Protein AF-A0A6F9CAK5-F1 (afdb_monomer)

Secondary structure (DSSP, 8-state):
-EEEEE--BTTB-S-EEEEE-TTS-EEEE-TTSHHHHHHHHHHH--

Foldseek 3Di:
DDWDWDDADPVGNDIWIWDQDPVRDIDIDDCVDPVNVVVVVVVPPD

Structure (mmCIF, N/CA/C/O backbone)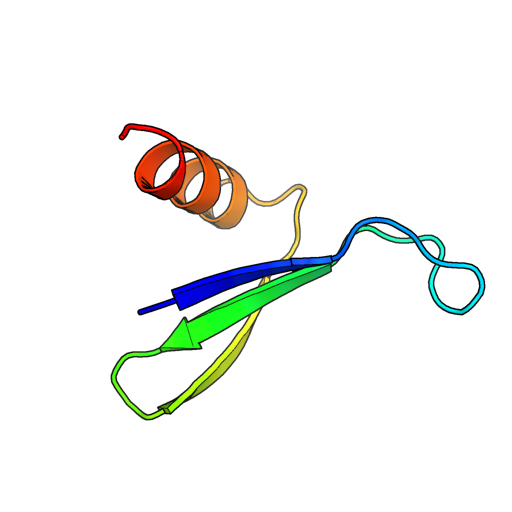:
data_AF-A0A6F9CAK5-F1
#
_entry.id   AF-A0A6F9CAK5-F1
#
loop_
_atom_site.group_PDB
_atom_site.id
_atom_site.type_symbol
_atom_site.label_atom_id
_atom_site.label_alt_id
_atom_site.label_comp_id
_atom_site.label_asym_id
_atom_site.label_entity_id
_atom_site.label_seq_id
_atom_site.pdbx_PDB_ins_code
_atom_site.Cartn_x
_atom_site.Cartn_y
_atom_site.Cartn_z
_atom_site.occupancy
_atom_site.B_iso_or_equiv
_atom_site.auth_seq_id
_atom_site.auth_comp_id
_atom_site.auth_asym_id
_atom_site.auth_atom_id
_atom_site.pdbx_PDB_model_num
ATOM 1 N N . MET A 1 1 ? -9.971 -0.798 8.712 1.00 71.44 1 MET A N 1
ATOM 2 C CA . MET A 1 1 ? -9.380 -0.499 7.394 1.00 71.44 1 MET A CA 1
ATOM 3 C C . MET A 1 1 ? -7.887 -0.470 7.606 1.00 71.44 1 MET A C 1
ATOM 5 O O . MET A 1 1 ? -7.443 0.278 8.467 1.00 71.44 1 MET A O 1
ATOM 9 N N . LYS A 1 2 ? -7.149 -1.328 6.908 1.00 83.88 2 LYS A N 1
ATOM 10 C CA . LYS A 1 2 ? -5.698 -1.477 7.058 1.00 83.88 2 LYS A CA 1
ATOM 11 C C . LYS A 1 2 ? -5.040 -1.044 5.757 1.00 83.88 2 LYS A C 1
ATOM 13 O O . LYS A 1 2 ? -5.534 -1.414 4.699 1.00 83.88 2 LYS A O 1
ATOM 18 N N . LEU A 1 3 ? -3.985 -0.243 5.833 1.00 85.75 3 LEU A N 1
ATOM 19 C CA . LEU A 1 3 ? -3.181 0.124 4.671 1.00 85.75 3 LEU A CA 1
ATOM 20 C C . LEU A 1 3 ? -1.869 -0.647 4.742 1.00 85.75 3 LEU A C 1
ATOM 22 O O . LEU A 1 3 ? -1.213 -0.649 5.780 1.00 85.75 3 LEU A O 1
ATOM 26 N N . THR A 1 4 ? -1.520 -1.309 3.647 1.00 87.06 4 THR A N 1
ATOM 27 C CA . THR A 1 4 ? -0.273 -2.052 3.508 1.00 87.06 4 THR A CA 1
ATOM 28 C C . THR A 1 4 ? 0.488 -1.469 2.332 1.00 87.06 4 THR A C 1
ATOM 30 O O . THR A 1 4 ? -0.023 -1.427 1.213 1.00 87.06 4 THR A O 1
ATOM 33 N N . HIS A 1 5 ? 1.688 -0.972 2.606 1.00 87.06 5 HIS A N 1
ATOM 34 C CA . HIS A 1 5 ? 2.587 -0.419 1.601 1.00 87.06 5 HIS A CA 1
ATOM 35 C C . HIS A 1 5 ? 3.602 -1.484 1.195 1.00 87.06 5 HIS A C 1
ATOM 37 O O . HIS A 1 5 ? 4.225 -2.125 2.043 1.00 87.06 5 HIS A O 1
ATOM 43 N N . TYR A 1 6 ? 3.726 -1.684 -0.109 1.00 87.19 6 TYR A N 1
ATOM 44 C CA . TYR A 1 6 ? 4.649 -2.611 -0.734 1.00 87.19 6 TYR A CA 1
ATOM 45 C C . TYR A 1 6 ? 5.630 -1.788 -1.574 1.00 87.19 6 TYR A C 1
ATOM 47 O O . TYR A 1 6 ? 5.258 -1.297 -2.642 1.00 87.19 6 TYR A O 1
ATOM 55 N N . PRO A 1 7 ? 6.875 -1.600 -1.108 1.00 85.31 7 PRO A N 1
ATOM 56 C CA . PRO A 1 7 ? 7.891 -0.935 -1.912 1.00 85.31 7 PRO A CA 1
ATOM 57 C C . PRO A 1 7 ? 8.248 -1.790 -3.141 1.00 85.31 7 PRO A C 1
ATOM 59 O O . PRO A 1 7 ? 7.968 -2.994 -3.131 1.00 85.31 7 PRO A O 1
ATOM 62 N N . PRO A 1 8 ? 8.905 -1.205 -4.161 1.00 88.94 8 PRO A N 1
ATOM 63 C CA . PRO A 1 8 ? 9.396 -1.938 -5.324 1.00 88.94 8 PRO A CA 1
ATOM 64 C C . PRO A 1 8 ? 10.219 -3.172 -4.928 1.00 88.94 8 PRO A C 1
ATOM 66 O O . PRO A 1 8 ? 11.087 -3.107 -4.056 1.00 88.94 8 PRO A O 1
ATOM 69 N N . ARG A 1 9 ? 9.954 -4.305 -5.578 1.00 87.38 9 ARG A N 1
ATOM 70 C CA . ARG A 1 9 ? 10.630 -5.595 -5.372 1.00 87.38 9 ARG A CA 1
ATOM 71 C C . ARG A 1 9 ? 11.197 -6.112 -6.687 1.00 87.38 9 ARG A C 1
ATOM 73 O O . ARG A 1 9 ? 10.791 -5.682 -7.761 1.00 87.38 9 ARG A O 1
ATOM 80 N N . SER A 1 10 ? 12.046 -7.132 -6.612 1.00 89.12 10 SER A N 1
ATOM 81 C 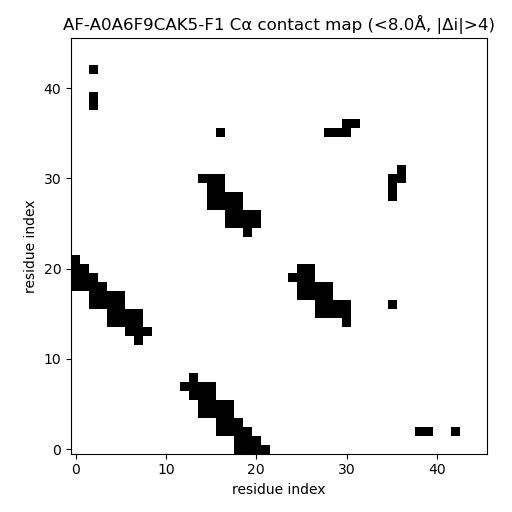CA . SER A 1 10 ? 12.602 -7.812 -7.792 1.00 89.12 10 SER A CA 1
ATOM 82 C C . SER A 1 10 ? 11.532 -8.327 -8.768 1.00 89.12 10 SER A C 1
ATOM 84 O O . SER A 1 10 ? 11.787 -8.411 -9.962 1.00 89.12 10 SER A O 1
ATOM 86 N N . HIS A 1 11 ? 10.328 -8.639 -8.272 1.00 87.81 11 HIS A N 1
ATOM 87 C CA . HIS A 1 11 ? 9.194 -9.110 -9.080 1.00 87.81 11 HIS A CA 1
ATOM 88 C C . HIS A 1 11 ? 8.222 -7.998 -9.511 1.00 87.81 11 HIS A C 1
ATOM 90 O O . HIS A 1 11 ? 7.358 -8.242 -10.347 1.00 87.81 11 HIS A O 1
ATOM 96 N N . CYS A 1 12 ? 8.331 -6.792 -8.945 1.00 81.31 12 CYS A N 1
ATOM 97 C CA . CYS A 1 12 ? 7.475 -5.653 -9.271 1.00 81.31 12 CYS A CA 1
ATOM 98 C C . CYS A 1 12 ? 8.240 -4.352 -9.018 1.00 81.31 12 CYS A C 1
ATOM 100 O O . CYS A 1 12 ? 8.439 -3.948 -7.876 1.00 81.31 12 CYS A O 1
ATOM 102 N N . SER A 1 13 ? 8.673 -3.673 -10.081 1.00 86.50 13 SER A N 1
ATOM 103 C CA . SER A 1 13 ? 9.452 -2.428 -9.974 1.00 86.50 13 SER A CA 1
ATOM 104 C C . SER A 1 13 ? 8.623 -1.216 -9.536 1.00 86.50 13 SER A C 1
ATOM 106 O O . SER A 1 13 ? 9.158 -0.115 -9.424 1.00 86.50 13 SER A O 1
ATOM 108 N N . LYS A 1 14 ? 7.314 -1.389 -9.336 1.00 85.94 14 LYS A N 1
ATOM 109 C CA . LYS A 1 14 ? 6.392 -0.323 -8.950 1.00 85.94 14 LYS A CA 1
ATOM 110 C C . LYS A 1 14 ? 6.088 -0.413 -7.462 1.00 85.94 14 LYS A C 1
ATOM 112 O O . LYS A 1 14 ? 6.078 -1.492 -6.881 1.00 85.94 14 LYS A O 1
ATOM 117 N N . GLU A 1 15 ? 5.837 0.742 -6.862 1.00 87.69 15 GLU A N 1
ATOM 118 C CA . GLU A 1 15 ? 5.275 0.809 -5.520 1.00 87.69 15 GLU A CA 1
ATOM 119 C C . GLU A 1 15 ? 3.792 0.428 -5.567 1.00 87.69 15 GLU A C 1
ATOM 121 O O . GLU A 1 15 ? 3.051 0.894 -6.435 1.00 87.69 15 GLU A O 1
ATOM 126 N N . GLU A 1 16 ? 3.357 -0.399 -4.623 1.00 89.12 16 GLU A N 1
ATOM 127 C CA . GLU A 1 16 ? 1.973 -0.843 -4.516 1.00 89.12 16 GLU A CA 1
ATOM 128 C C . GLU A 1 16 ? 1.411 -0.490 -3.142 1.00 89.12 16 GLU A C 1
ATOM 130 O O . GLU A 1 16 ? 2.036 -0.690 -2.098 1.00 89.12 16 GLU A O 1
ATOM 135 N N . ILE A 1 17 ? 0.191 0.037 -3.128 1.00 88.56 17 ILE A N 1
ATOM 136 C CA . ILE A 1 17 ? -0.522 0.345 -1.894 1.00 88.56 17 ILE A CA 1
ATOM 137 C C . ILE A 1 17 ? -1.800 -0.467 -1.898 1.00 88.56 17 ILE A C 1
ATOM 139 O O . ILE A 1 17 ? -2.687 -0.241 -2.716 1.00 88.56 17 ILE A O 1
ATOM 143 N N . ILE A 1 18 ? -1.912 -1.395 -0.958 1.00 89.94 18 ILE A N 1
ATOM 144 C CA . ILE A 1 18 ? -3.085 -2.252 -0.829 1.00 89.94 18 ILE A CA 1
ATOM 145 C C . ILE A 1 18 ? -3.838 -1.848 0.429 1.00 89.94 18 ILE A C 1
ATOM 147 O O . ILE A 1 18 ? -3.286 -1.835 1.532 1.00 89.94 18 ILE A O 1
ATOM 151 N N . VAL A 1 19 ? -5.119 -1.523 0.273 1.00 90.12 19 VAL A N 1
ATOM 152 C CA . VAL A 1 19 ? -6.011 -1.236 1.394 1.00 90.12 19 VAL A CA 1
ATOM 153 C C . VAL A 1 19 ? -6.994 -2.374 1.603 1.00 90.12 19 VAL A C 1
ATOM 155 O O . VAL A 1 19 ? -7.670 -2.824 0.684 1.00 90.12 19 VAL A O 1
ATOM 158 N N . THR A 1 20 ? -7.104 -2.816 2.849 1.00 90.56 20 THR A N 1
ATOM 159 C CA . THR A 1 20 ? -8.160 -3.720 3.296 1.00 90.56 20 THR A CA 1
ATOM 160 C C . THR A 1 20 ? -9.316 -2.878 3.819 1.00 90.56 20 THR A C 1
ATOM 162 O O . THR A 1 20 ? -9.196 -2.191 4.845 1.00 90.56 20 THR A O 1
ATOM 165 N N . LEU A 1 21 ? -10.439 -2.910 3.109 1.00 86.75 21 LEU A N 1
ATOM 166 C CA . LEU A 1 21 ? -11.697 -2.286 3.501 1.00 86.75 21 LEU A CA 1
ATOM 167 C C . LEU A 1 21 ? -12.251 -2.964 4.761 1.00 86.75 21 LEU A C 1
ATOM 169 O O . LEU A 1 21 ? -11.937 -4.111 5.070 1.00 86.75 21 LEU A O 1
ATOM 173 N N . ARG A 1 22 ? -13.097 -2.258 5.521 1.00 84.44 22 ARG A N 1
ATOM 174 C CA . ARG A 1 22 ? -13.754 -2.844 6.709 1.00 84.44 22 ARG A CA 1
ATOM 175 C C . ARG A 1 22 ? -14.686 -4.006 6.351 1.00 84.44 22 ARG A C 1
ATOM 177 O O . ARG A 1 22 ? -14.916 -4.863 7.187 1.00 84.44 22 ARG A O 1
ATOM 184 N N . THR A 1 23 ? -15.165 -4.036 5.111 1.00 87.00 23 THR A N 1
ATOM 185 C CA . THR A 1 23 ? -15.966 -5.119 4.531 1.00 87.00 23 THR A CA 1
ATOM 186 C C . THR A 1 23 ? -15.138 -6.357 4.165 1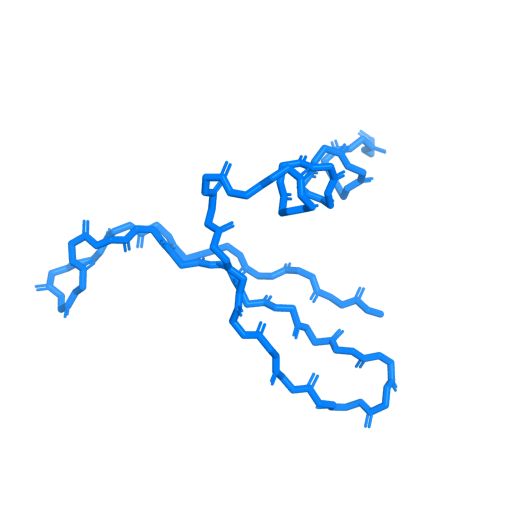.00 87.00 23 THR A C 1
ATOM 188 O O . THR A 1 23 ? -15.689 -7.310 3.635 1.00 87.00 23 THR A O 1
ATOM 191 N N . GLY A 1 24 ? -13.819 -6.347 4.405 1.00 85.31 24 GLY A N 1
ATOM 192 C CA . GLY A 1 24 ? -12.905 -7.444 4.069 1.00 85.31 24 GLY A CA 1
ATOM 193 C C . GLY A 1 24 ? -12.350 -7.390 2.643 1.00 85.31 24 GLY A C 1
ATOM 194 O O . GLY A 1 24 ? -11.380 -8.080 2.346 1.00 85.31 24 GLY A O 1
ATOM 195 N N . GLY A 1 25 ? -12.902 -6.536 1.775 1.00 90.62 25 GLY A N 1
ATOM 196 C CA . GLY A 1 25 ? -12.405 -6.353 0.411 1.00 90.62 25 GLY A CA 1
ATOM 197 C C . GLY A 1 25 ? -10.990 -5.772 0.375 1.00 90.62 25 GLY A C 1
ATOM 198 O O . GLY A 1 25 ? -10.672 -4.838 1.113 1.00 90.62 25 GLY A O 1
ATOM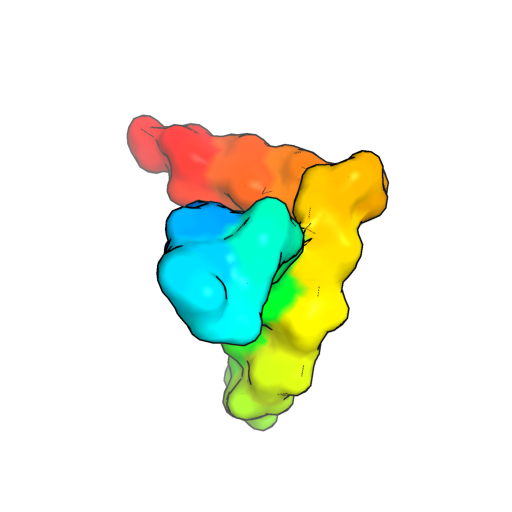 199 N N . LEU A 1 26 ? -10.150 -6.311 -0.505 1.00 90.81 26 LEU A N 1
ATOM 200 C CA . LEU A 1 26 ? -8.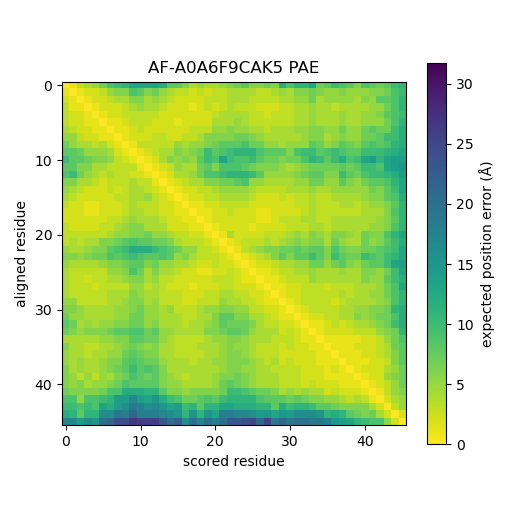820 -5.788 -0.805 1.00 90.81 26 LEU A CA 1
ATOM 201 C C . LEU A 1 26 ? -8.905 -4.915 -2.053 1.00 90.81 26 LEU A C 1
ATOM 203 O O . LEU A 1 26 ? -9.514 -5.307 -3.046 1.00 90.81 26 LEU A O 1
ATOM 207 N N . LEU A 1 27 ? -8.295 -3.737 -1.999 1.00 89.88 27 LEU A N 1
ATOM 208 C CA . LEU A 1 27 ? -8.240 -2.823 -3.128 1.00 89.88 27 LEU A CA 1
ATOM 209 C C . LEU A 1 27 ? -6.813 -2.313 -3.308 1.00 89.88 27 LEU A C 1
ATOM 211 O O . LEU A 1 27 ? -6.201 -1.825 -2.356 1.00 89.88 27 LEU A O 1
ATOM 215 N N . CYS A 1 28 ? -6.308 -2.397 -4.534 1.00 87.88 28 CYS A N 1
ATOM 216 C CA . CYS A 1 28 ? -5.059 -1.755 -4.916 1.00 87.88 28 CYS A CA 1
ATOM 217 C C . CYS A 1 28 ? -5.327 -0.279 -5.220 1.00 87.88 28 CYS A C 1
ATOM 219 O O . CYS A 1 28 ? -6.255 0.061 -5.954 1.00 87.88 28 CYS A O 1
ATOM 221 N N . LEU A 1 29 ? -4.519 0.598 -4.640 1.00 86.94 29 LEU A N 1
ATOM 222 C CA . LEU A 1 29 ? -4.558 2.031 -4.875 1.00 86.94 29 LEU A CA 1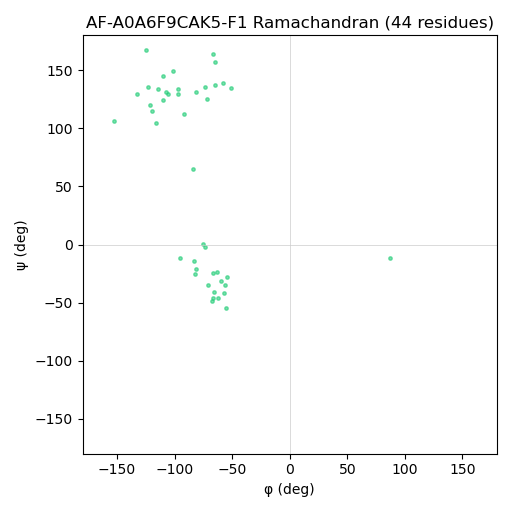
ATOM 223 C C . LEU A 1 29 ? -3.319 2.460 -5.647 1.00 86.94 29 LEU A C 1
ATOM 225 O O . LEU A 1 29 ? -2.219 1.961 -5.414 1.00 86.94 29 LEU A O 1
ATOM 229 N N . ASP A 1 30 ? -3.506 3.444 -6.518 1.00 85.62 30 ASP A N 1
ATOM 230 C CA . ASP A 1 30 ? -2.396 4.099 -7.189 1.00 85.62 30 ASP A CA 1
ATOM 231 C C . ASP A 1 30 ? -1.620 4.991 -6.195 1.00 85.62 30 ASP A C 1
ATOM 233 O O . ASP A 1 30 ? -2.229 5.870 -5.571 1.00 85.62 30 ASP A O 1
ATOM 237 N N . PRO A 1 31 ? -0.295 4.809 -6.042 1.00 82.12 31 PRO A N 1
ATOM 238 C CA . PRO A 1 31 ? 0.525 5.586 -5.110 1.00 82.12 31 PRO A CA 1
ATOM 239 C C . PRO A 1 31 ? 0.654 7.067 -5.481 1.00 82.12 31 PRO A C 1
ATOM 241 O O . PRO A 1 31 ? 0.853 7.922 -4.610 1.00 82.12 31 PRO A O 1
ATOM 244 N N . ASN A 1 32 ? 0.483 7.416 -6.756 1.00 83.88 32 ASN A N 1
ATOM 245 C CA . ASN A 1 32 ? 0.525 8.804 -7.206 1.00 83.88 32 ASN A CA 1
ATOM 246 C C . ASN A 1 32 ? -0.802 9.536 -6.972 1.00 83.88 32 ASN A C 1
ATOM 248 O O . ASN A 1 32 ? -0.803 10.770 -6.850 1.00 83.88 32 ASN A O 1
ATOM 252 N N . GLY A 1 33 ? -1.897 8.789 -6.827 1.00 85.00 33 GLY A N 1
ATOM 253 C CA . GLY A 1 33 ? -3.239 9.271 -6.558 1.00 85.00 33 GLY A CA 1
ATOM 254 C C . GLY A 1 33 ? -3.345 10.102 -5.278 1.00 85.00 33 GLY A C 1
ATOM 255 O O . GLY A 1 33 ? -2.808 9.779 -4.214 1.00 85.00 33 GLY A O 1
ATOM 256 N N . SER A 1 34 ? -4.118 11.186 -5.356 1.00 85.38 34 SER A N 1
ATOM 257 C CA . SER A 1 34 ? -4.367 12.089 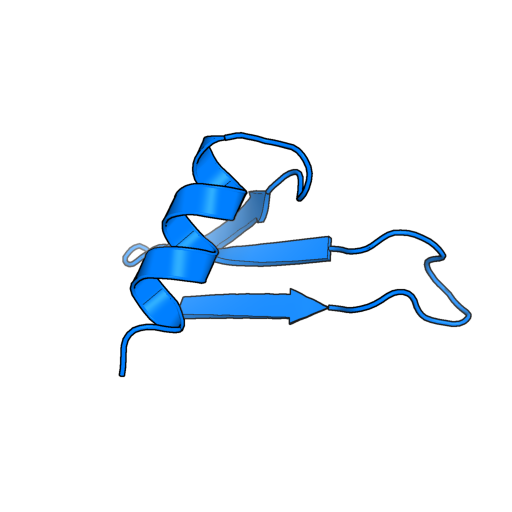-4.224 1.00 85.38 34 SER A CA 1
ATOM 258 C C . SER A 1 34 ? -5.031 11.382 -3.034 1.00 85.38 34 SER A C 1
ATOM 260 O O . SER A 1 34 ? -4.778 11.735 -1.880 1.00 85.38 34 SER A O 1
ATOM 262 N N . PHE A 1 35 ? -5.846 10.357 -3.300 1.00 83.81 35 PHE A N 1
ATOM 263 C CA . PHE A 1 35 ? -6.491 9.541 -2.276 1.00 83.81 35 PHE A CA 1
ATOM 264 C C . PHE A 1 35 ? -5.485 8.691 -1.491 1.00 83.81 35 PHE A C 1
ATOM 266 O O . PHE A 1 35 ? -5.487 8.740 -0.259 1.00 83.81 35 PHE A O 1
ATOM 273 N N . ALA A 1 36 ? -4.589 7.976 -2.180 1.00 84.06 36 ALA A N 1
ATOM 274 C CA . ALA A 1 36 ? -3.572 7.145 -1.541 1.00 84.06 36 ALA A CA 1
ATOM 275 C C . ALA A 1 36 ? -2.623 7.989 -0.683 1.00 84.06 36 ALA A C 1
ATOM 277 O O . ALA A 1 36 ? -2.439 7.695 0.496 1.00 84.06 36 ALA A O 1
ATOM 278 N N . LYS A 1 37 ? -2.137 9.121 -1.212 1.00 84.69 37 LYS A N 1
ATOM 279 C CA . LYS A 1 37 ? -1.303 10.077 -0.460 1.00 84.69 37 LYS A CA 1
ATOM 280 C C . LYS A 1 37 ? -1.988 10.586 0.812 1.00 84.69 37 LYS A C 1
ATOM 282 O O . LYS A 1 37 ? -1.347 10.691 1.857 1.00 84.69 37 LYS A O 1
ATOM 287 N N . LYS A 1 38 ? -3.291 10.894 0.753 1.00 85.88 38 LYS A N 1
ATOM 288 C CA . LYS A 1 38 ? -4.074 11.287 1.940 1.00 85.88 38 LYS A CA 1
ATOM 289 C C . LYS A 1 38 ? -4.210 10.137 2.939 1.00 85.88 38 LYS A C 1
ATOM 291 O O . LYS A 1 38 ? -4.119 10.382 4.138 1.00 85.88 38 LYS A O 1
ATOM 296 N N . GLN A 1 39 ? -4.433 8.912 2.467 1.00 81.75 39 GLN A N 1
ATOM 297 C CA . GLN A 1 39 ? -4.559 7.730 3.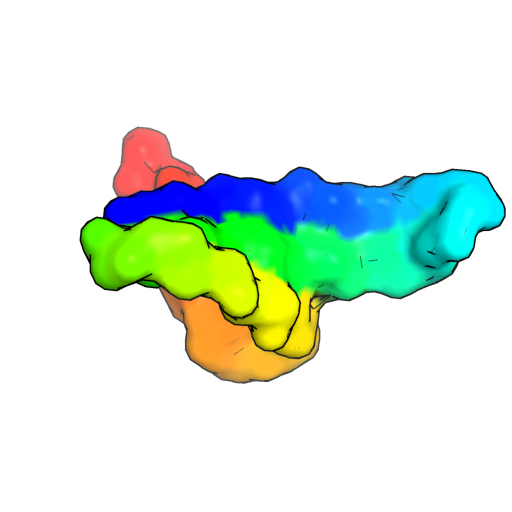323 1.00 81.75 39 GLN A CA 1
ATOM 298 C C . GLN A 1 39 ? -3.247 7.373 4.024 1.00 81.75 39 GLN A C 1
ATOM 300 O O . GLN A 1 39 ? -3.259 7.194 5.238 1.00 81.75 39 GLN A O 1
ATOM 305 N N . ILE A 1 40 ? -2.124 7.371 3.301 1.00 80.25 40 ILE A N 1
ATOM 306 C CA . ILE A 1 40 ? -0.790 7.177 3.883 1.00 80.25 40 ILE A CA 1
ATOM 307 C C . ILE A 1 40 ? -0.556 8.218 4.979 1.00 80.25 40 ILE A C 1
ATOM 309 O O . ILE A 1 40 ? -0.358 7.854 6.131 1.00 80.25 40 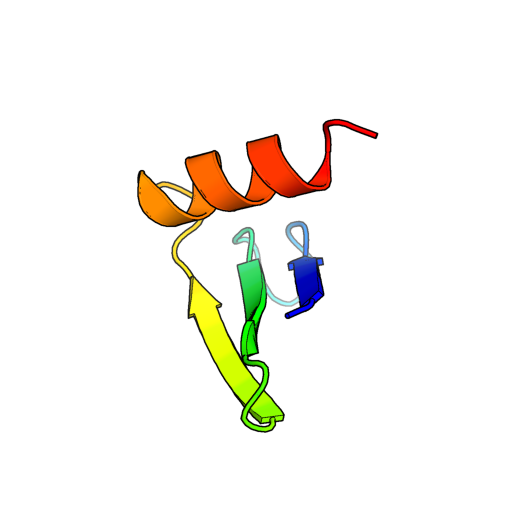ILE A O 1
ATOM 313 N N . LYS A 1 41 ? -0.708 9.516 4.669 1.00 82.81 41 LYS A N 1
ATOM 314 C CA . LYS A 1 41 ? -0.525 10.597 5.656 1.00 82.81 41 LYS A CA 1
ATOM 315 C C . LYS A 1 41 ? -1.415 10.453 6.895 1.00 82.81 41 LYS A C 1
ATOM 317 O O . LYS A 1 41 ? -0.994 10.832 7.981 1.00 82.81 41 LYS A O 1
ATOM 322 N N . ARG A 1 42 ? -2.644 9.946 6.746 1.00 79.06 42 ARG A N 1
ATOM 323 C CA . ARG A 1 42 ? -3.560 9.704 7.874 1.00 79.06 42 ARG A CA 1
ATOM 324 C C . ARG A 1 42 ? -3.116 8.533 8.752 1.00 79.06 42 ARG A C 1
ATOM 326 O O . ARG A 1 42 ? -3.328 8.607 9.952 1.00 79.06 42 ARG A O 1
ATOM 333 N N . GLN A 1 43 ? -2.528 7.489 8.171 1.00 70.75 43 GLN A N 1
ATOM 334 C CA . GLN A 1 43 ? -2.048 6.306 8.899 1.00 70.75 43 GLN A CA 1
ATOM 335 C C . GLN A 1 43 ? -0.657 6.523 9.525 1.00 70.75 43 GLN A C 1
ATOM 337 O O . GLN A 1 43 ? -0.344 5.887 10.520 1.00 70.75 43 GLN A O 1
ATOM 342 N N . THR A 1 44 ? 0.171 7.422 8.975 1.00 61.50 44 THR A N 1
ATOM 343 C CA . THR A 1 44 ? 1.511 7.759 9.508 1.00 61.50 44 THR A CA 1
ATOM 344 C C . THR A 1 44 ? 1.475 8.791 10.641 1.00 61.50 44 THR A C 1
ATOM 346 O O . THR A 1 44 ? 2.470 8.973 11.330 1.00 61.50 44 THR A O 1
ATOM 349 N N . LYS A 1 45 ? 0.349 9.485 10.850 1.00 53.28 45 LYS A N 1
ATOM 350 C CA . LYS A 1 45 ? 0.180 10.452 11.945 1.00 53.28 45 LYS A CA 1
ATOM 351 C C . LYS A 1 45 ? -0.232 9.717 13.231 1.00 53.28 45 LYS A C 1
ATOM 353 O O . LYS A 1 45 ? -1.367 9.861 13.682 1.00 53.28 45 LYS A O 1
ATOM 358 N N . VAL A 1 46 ? 0.678 8.884 13.733 1.00 43.75 46 VAL A N 1
ATOM 359 C CA . VAL A 1 46 ? 0.675 8.303 15.087 1.00 43.75 46 VAL A CA 1
ATOM 360 C C . VAL A 1 46 ? 1.687 9.070 15.920 1.00 43.75 46 VAL A C 1
ATOM 362 O O . VAL A 1 46 ? 2.777 9.347 15.373 1.00 43.75 46 VAL A O 1
#

Mean predicted aligned error: 5.28 Å

Nearest PDB structures (foldseek):
  5ob5-assembly1_A  TM=9.062E-01  e=5.731E-03  Homo sapiens
  1icw-assembly1_B  TM=8.976E-01  e=9.019E-03  Homo sapiens
  5cba-assembly1_E  TM=8.406E-01  e=8.454E-03  Homo sapiens
  1qe6-assembly3_C  TM=8.971E-01  e=1.962E-02  Homo sapiens
  1f9r-assembly1_A  TM=8.499E-01  e=3.088E-02  Homo sapiens

pLDDT: mean 83.35, std 9.22, range [43.75, 90.81]

Sequence (46 aa):
MKLTHYPPRSHCSKEEIIVTLRTGGLLCLDPNGSFAKKQIKRQTKV

Radius of gyration: 10.91 Å; Cα contacts (8 Å, |Δi|>4): 61; chains: 1; bounding box: 29×21×25 Å

Solvent-accessible surface area (backbone atoms only — not comparable to full-atom values): 2834 Å² total; per-residue (Å²): 106,50,80,46,80,40,73,57,43,101,91,39,86,54,64,42,32,40,35,34,42,81,88,68,49,76,44,82,43,58,66,85,38,72,65,42,50,51,50,51,56,60,71,66,70,116